Protein AF-A0A7V2PLB5-F1 (afdb_monomer)

Solvent-accessible surface area (backbone atoms only — not comparable to full-atom values): 7668 Å² total; per-residue (Å²): 112,68,69,59,52,52,50,49,47,40,40,75,71,33,60,70,22,43,40,49,51,40,53,51,50,46,51,51,49,50,56,64,56,46,41,66,34,70,74,30,44,77,70,51,45,20,64,53,50,35,64,76,72,60,50,53,81,58,78,92,48,47,65,60,37,51,52,40,52,53,50,30,49,46,37,34,50,54,37,40,52,50,42,50,48,59,69,72,51,91,64,57,70,67,56,46,51,51,31,54,50,33,24,52,53,7,22,52,38,17,30,56,24,32,47,43,18,53,35,59,70,64,44,62,68,32,44,50,43,15,54,51,10,49,50,31,35,52,50,21,50,52,52,45,54,65,64,68,56,130

Foldseek 3Di:
DVVVVVLCCQLQVALVNVLVVLVVVLVVLCVLCVCCDPVVVVVVSNVVSCVVVVWDDDVVLVVVLVVLSVVLNVLSVLLNVLSVCLVPDDFPPVLSNQLNVLSSQLSVQLNPLSNCCSTPPNPVVSVVSNVVSVVSNVVSVVSSCVRPDD

Secondary structure (DSSP, 8-state):
-HHHHHHHHHHHHSHHHHHHHHHHHHHHHHHHHHTTSHHHHHTTHHHHHHHHHT----GGGHHHHHHHHHHHHHHHHHHHHHHHHHHHS---HHHHHHHHHHHHHHHHHHHHHHHHHHHTT--HHHHHHHHHHHHHHHHHHHHHHHHH--

pLDDT: mean 95.83, std 3.09, range [76.38, 98.69]

Sequence (150 aa):
MQALKSRYQFLFRSTKGLVLVAIALIALETVFFGMLSGPMAEWGIRDVWIRITGMQLDPMEREGRIIMLYHTIAMAVVAIETYFITGQVKMKQRQQTNINAAITVGYIVAMIFGLWFAYFGHNYIFHGLFIFGQSLVFFAGVMLAAALWP

Radius of gyration: 17.57 Å; Cα contacts (8 Å, |Δi|>4): 155; chains: 1; bounding box: 50×29×56 Å

Mean predicted aligned error: 3.23 Å

Structure (mmCIF, N/CA/C/O backbone):
data_AF-A0A7V2PLB5-F1
#
_entry.id   AF-A0A7V2PLB5-F1
#
loop_
_atom_site.group_PDB
_atom_site.id
_atom_site.type_symbol
_atom_site.label_atom_id
_atom_site.label_alt_id
_atom_site.label_comp_id
_atom_site.label_asym_id
_atom_site.label_entity_id
_atom_site.label_seq_id
_atom_site.pdbx_PDB_ins_code
_atom_site.Cartn_x
_atom_site.Cartn_y
_atom_site.Cartn_z
_atom_site.occupancy
_atom_site.B_iso_or_equiv
_atom_site.auth_seq_id
_atom_site.auth_comp_id
_atom_site.auth_asym_id
_atom_site.auth_atom_id
_atom_site.pdbx_PDB_model_num
ATOM 1 N N . MET A 1 1 ? -27.670 5.667 -5.305 1.00 76.38 1 MET A N 1
ATOM 2 C CA . MET A 1 1 ? -26.749 6.170 -4.252 1.00 76.38 1 MET A CA 1
ATOM 3 C C . MET A 1 1 ? -26.588 5.221 -3.060 1.00 76.38 1 MET A C 1
ATOM 5 O O . MET A 1 1 ? -25.461 5.022 -2.623 1.00 76.38 1 MET A O 1
ATOM 9 N N . GLN A 1 2 ? -27.656 4.595 -2.547 1.00 88.94 2 GLN A N 1
ATOM 10 C CA . GLN A 1 2 ? -27.578 3.714 -1.368 1.00 88.94 2 GLN A CA 1
ATOM 11 C C . GLN A 1 2 ? -26.631 2.512 -1.549 1.00 88.94 2 GLN A C 1
ATOM 13 O O . GLN A 1 2 ? -25.799 2.263 -0.683 1.00 88.94 2 GLN A O 1
ATOM 18 N N . ALA A 1 3 ? -26.658 1.851 -2.712 1.00 92.38 3 ALA A N 1
ATOM 19 C CA . ALA A 1 3 ? -25.762 0.730 -3.015 1.00 92.38 3 ALA A CA 1
ATOM 20 C C . ALA A 1 3 ? -24.264 1.103 -2.973 1.00 92.38 3 ALA A C 1
ATOM 22 O O . ALA A 1 3 ? -23.453 0.349 -2.439 1.00 92.38 3 ALA A O 1
ATOM 23 N N . LEU A 1 4 ? -23.891 2.282 -3.489 1.00 91.50 4 LEU A N 1
ATOM 24 C CA . LEU A 1 4 ? -22.507 2.778 -3.450 1.00 91.50 4 L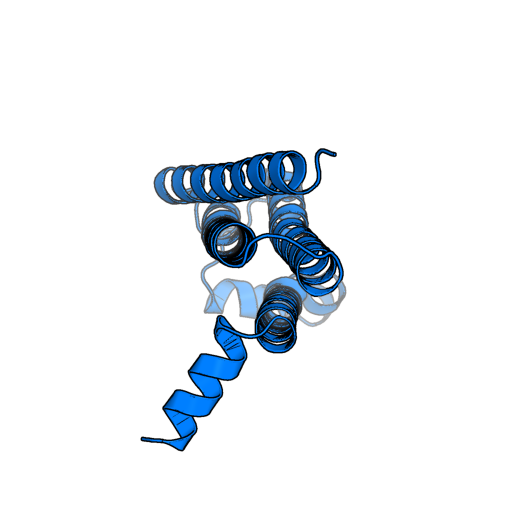EU A CA 1
ATOM 25 C C . LEU A 1 4 ? -22.052 3.047 -2.012 1.00 91.50 4 LEU A C 1
ATOM 27 O O . LEU A 1 4 ? -20.955 2.649 -1.628 1.00 91.50 4 LEU A O 1
ATOM 31 N N . LYS A 1 5 ? -22.923 3.650 -1.194 1.00 93.19 5 LYS A N 1
ATOM 32 C CA . LYS A 1 5 ? -22.655 3.890 0.230 1.00 93.19 5 LYS A CA 1
ATOM 33 C C . LYS A 1 5 ? -22.425 2.582 0.988 1.00 93.19 5 LYS A C 1
ATOM 35 O O . LYS A 1 5 ? -21.471 2.495 1.755 1.00 93.19 5 LYS A O 1
ATOM 40 N N . SER A 1 6 ? -23.251 1.562 0.752 1.00 93.62 6 SER A N 1
ATOM 41 C CA . SER A 1 6 ? -23.094 0.246 1.382 1.00 93.62 6 SER A CA 1
ATOM 42 C C . SER A 1 6 ? -21.776 -0.426 0.993 1.00 93.62 6 SER A C 1
ATOM 44 O O . SER A 1 6 ? -21.082 -0.950 1.861 1.00 93.62 6 SER A O 1
ATOM 46 N N . ARG A 1 7 ? -21.382 -0.355 -0.287 1.00 93.62 7 ARG A N 1
ATOM 47 C CA . ARG A 1 7 ? -20.088 -0.881 -0.754 1.00 93.62 7 ARG A CA 1
ATOM 48 C C . ARG A 1 7 ? -18.911 -0.147 -0.119 1.00 93.62 7 ARG A C 1
ATOM 50 O O . ARG A 1 7 ? -17.997 -0.796 0.372 1.00 93.62 7 ARG A O 1
ATOM 57 N N . TYR A 1 8 ? -18.959 1.183 -0.067 1.00 92.62 8 TYR A N 1
ATOM 58 C CA . TYR A 1 8 ? -17.927 1.987 0.588 1.00 92.62 8 TYR A CA 1
ATOM 59 C C . TYR A 1 8 ? -17.790 1.636 2.076 1.00 92.62 8 TYR A C 1
ATOM 61 O O . TYR A 1 8 ? -16.689 1.420 2.575 1.00 92.62 8 TYR A O 1
ATOM 69 N N . GLN A 1 9 ? -18.915 1.525 2.788 1.00 92.31 9 GLN A N 1
ATOM 70 C CA . GLN A 1 9 ? -18.914 1.128 4.195 1.00 92.31 9 GLN A CA 1
ATOM 71 C C . GLN A 1 9 ? -18.339 -0.273 4.393 1.00 92.31 9 GLN A C 1
ATOM 73 O O . GLN A 1 9 ? -17.553 -0.475 5.313 1.00 92.31 9 GLN A O 1
ATOM 78 N N . PHE A 1 10 ? -18.686 -1.225 3.527 1.00 94.69 10 PHE A N 1
ATOM 79 C CA . PHE A 1 10 ? -18.105 -2.558 3.582 1.00 94.69 10 PHE A CA 1
ATOM 80 C C . PHE A 1 10 ? -16.586 -2.507 3.383 1.00 94.69 10 PHE A C 1
ATOM 82 O O . PHE A 1 10 ? -15.860 -2.947 4.272 1.00 94.69 10 PHE A O 1
ATOM 89 N N . LEU A 1 11 ? -16.116 -1.924 2.275 1.00 93.56 11 LEU A N 1
ATOM 90 C CA . LEU A 1 11 ? -14.703 -1.925 1.881 1.00 93.56 11 LEU A CA 1
ATOM 91 C C . LEU A 1 11 ? -13.793 -1.212 2.889 1.00 93.56 11 LEU A C 1
ATOM 93 O O . LEU A 1 11 ? -12.706 -1.702 3.162 1.00 93.56 11 LEU A O 1
ATOM 97 N N . PHE A 1 12 ? -14.240 -0.097 3.472 1.00 92.88 12 PHE A N 1
ATOM 98 C CA . PHE A 1 12 ? -13.367 0.758 4.289 1.00 92.88 12 PHE A CA 1
ATOM 99 C C . PHE A 1 12 ? -13.712 0.796 5.780 1.00 92.88 12 PHE A C 1
ATOM 101 O O . PHE A 1 12 ? -13.009 1.446 6.549 1.00 92.88 12 PHE A O 1
ATOM 108 N N . ARG A 1 13 ? -14.797 0.145 6.221 1.00 90.69 13 ARG A N 1
ATOM 109 C CA . ARG A 1 13 ? -15.200 0.146 7.645 1.00 90.69 13 ARG A CA 1
ATOM 110 C C . ARG A 1 13 ? -15.417 -1.241 8.236 1.00 90.69 13 ARG A C 1
ATOM 112 O O . ARG A 1 13 ? -15.709 -1.334 9.423 1.00 90.69 13 ARG A O 1
ATOM 119 N N . SER A 1 14 ? -15.276 -2.305 7.448 1.00 93.75 14 SER A N 1
ATOM 120 C CA . SER A 1 14 ? -15.313 -3.680 7.952 1.00 93.75 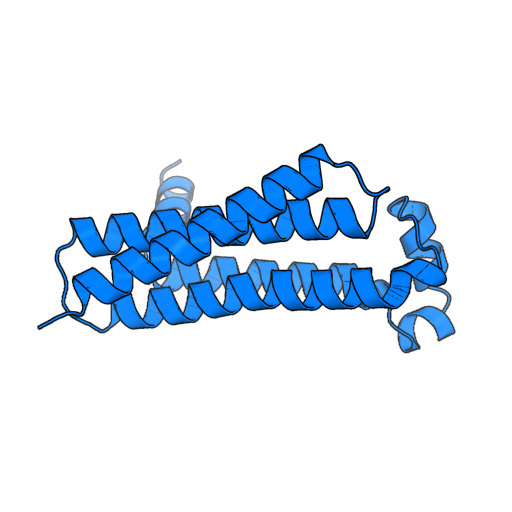14 SER A CA 1
ATOM 121 C C . SER A 1 14 ? -13.948 -4.344 7.805 1.00 93.75 14 SER A C 1
ATOM 123 O O . SER A 1 14 ? -13.265 -4.130 6.807 1.00 93.75 14 SER A O 1
ATOM 125 N N . THR A 1 15 ? -13.573 -5.203 8.756 1.00 93.62 15 THR A N 1
ATOM 126 C CA . THR A 1 15 ? -12.327 -5.985 8.690 1.00 93.62 15 THR A CA 1
ATOM 127 C C . THR A 1 15 ? -12.234 -6.787 7.392 1.00 93.62 15 THR A C 1
ATOM 129 O O . THR A 1 15 ? -11.215 -6.749 6.715 1.00 93.62 15 THR A O 1
ATOM 132 N N . LYS A 1 16 ? -13.325 -7.459 6.993 1.00 96.12 16 LYS A N 1
ATOM 133 C CA . LYS A 1 16 ? -13.376 -8.236 5.742 1.00 96.12 16 LYS A CA 1
ATOM 134 C C . LYS A 1 16 ? -13.145 -7.361 4.510 1.00 96.12 16 LYS A C 1
ATOM 136 O O . LYS A 1 16 ? -12.455 -7.782 3.591 1.00 96.12 16 LYS A O 1
ATOM 141 N N . GLY A 1 17 ? -13.711 -6.156 4.497 1.00 97.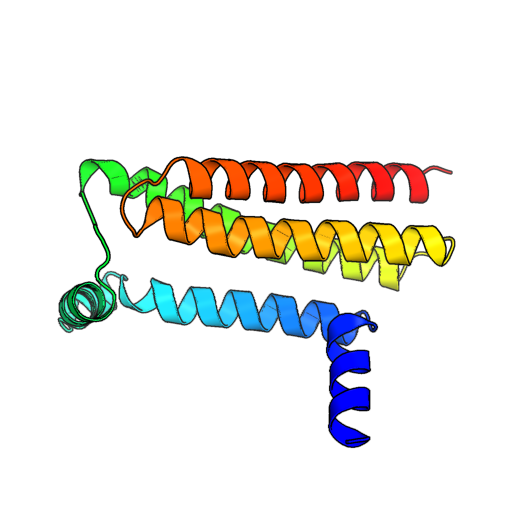25 17 GLY A N 1
ATOM 142 C CA . GLY A 1 17 ? -13.510 -5.202 3.412 1.00 97.25 17 GLY A CA 1
ATOM 143 C C . GLY A 1 17 ? -12.081 -4.678 3.342 1.00 97.25 17 GLY A C 1
ATOM 144 O O . GLY A 1 17 ? -11.506 -4.684 2.261 1.00 97.25 17 GLY A O 1
ATOM 145 N N . LEU A 1 18 ? -11.485 -4.311 4.481 1.00 97.69 18 LEU A N 1
ATOM 146 C CA . LEU A 1 18 ? -10.096 -3.840 4.536 1.00 97.69 18 LEU A CA 1
ATOM 147 C C . LEU A 1 18 ? -9.119 -4.911 4.033 1.00 97.69 18 LEU A C 1
ATOM 149 O O . LEU A 1 18 ? -8.233 -4.618 3.232 1.00 97.69 18 LEU A O 1
ATOM 153 N N . VAL A 1 19 ? -9.337 -6.165 4.440 1.00 98.31 19 VAL A N 1
ATOM 154 C CA . VAL A 1 19 ? -8.572 -7.323 3.957 1.00 98.31 19 VAL A CA 1
ATOM 155 C C . VAL A 1 19 ? -8.769 -7.523 2.453 1.00 98.31 19 VAL A C 1
ATOM 157 O O . VAL A 1 19 ? -7.792 -7.699 1.731 1.00 98.31 19 VAL A O 1
ATOM 160 N N . LEU A 1 20 ? -10.010 -7.443 1.957 1.00 98.25 20 LEU A N 1
ATOM 161 C CA . LEU A 1 20 ? -10.298 -7.564 0.525 1.00 98.25 20 LEU A CA 1
ATOM 162 C C . LEU A 1 20 ? -9.586 -6.481 -0.296 1.00 98.25 20 LEU A C 1
ATOM 164 O O . LEU A 1 20 ? -9.032 -6.791 -1.346 1.00 98.25 20 LEU A O 1
ATOM 168 N N . VAL A 1 21 ? -9.585 -5.229 0.173 1.00 98.00 21 VAL A N 1
ATOM 169 C CA . VAL A 1 21 ? -8.885 -4.123 -0.497 1.00 98.00 21 VAL A CA 1
ATOM 170 C C . VAL A 1 21 ? -7.383 -4.391 -0.549 1.00 98.00 21 VAL A C 1
ATOM 172 O O . VAL A 1 21 ? -6.795 -4.279 -1.620 1.00 98.00 21 VAL A O 1
ATOM 175 N N . ALA A 1 22 ? -6.770 -4.797 0.566 1.00 98.19 22 ALA A N 1
ATOM 176 C CA . ALA A 1 22 ? -5.339 -5.090 0.607 1.00 98.19 22 ALA A CA 1
ATOM 177 C C . ALA A 1 22 ? -4.957 -6.240 -0.343 1.00 98.19 22 ALA A C 1
ATOM 179 O O . ALA A 1 22 ? -4.023 -6.100 -1.127 1.00 98.19 22 ALA A O 1
ATOM 180 N N . ILE A 1 23 ? -5.723 -7.339 -0.353 1.00 98.31 23 ILE A N 1
ATOM 181 C CA . ILE A 1 23 ? -5.506 -8.461 -1.284 1.00 98.31 23 ILE A CA 1
ATOM 182 C C . ILE A 1 23 ? -5.680 -8.012 -2.739 1.00 98.31 23 ILE A C 1
ATOM 184 O O . ILE A 1 23 ? -4.884 -8.389 -3.596 1.00 98.31 23 ILE A O 1
ATOM 188 N N . ALA A 1 24 ? -6.698 -7.197 -3.029 1.00 98.25 24 ALA A N 1
ATOM 189 C CA . ALA A 1 24 ? -6.920 -6.680 -4.375 1.00 98.25 24 ALA A CA 1
ATOM 190 C C . ALA A 1 24 ? -5.746 -5.811 -4.851 1.00 98.25 24 ALA A C 1
ATOM 192 O O . ALA A 1 24 ? -5.329 -5.938 -5.999 1.00 98.25 24 ALA A O 1
ATOM 193 N N . LEU A 1 25 ? -5.179 -4.975 -3.976 1.00 98.19 25 LEU A N 1
ATOM 194 C CA . LEU A 1 25 ? -3.998 -4.171 -4.296 1.00 98.19 25 LEU A CA 1
ATOM 195 C C . LEU A 1 25 ? -2.756 -5.040 -4.536 1.00 98.19 25 LEU A C 1
ATOM 197 O O . LEU A 1 25 ? -2.087 -4.841 -5.545 1.00 98.19 25 LEU A O 1
ATOM 201 N N . ILE A 1 26 ? -2.509 -6.056 -3.700 1.00 98.31 26 ILE A N 1
ATOM 202 C CA . ILE A 1 26 ? -1.418 -7.026 -3.917 1.00 98.31 26 ILE A CA 1
ATOM 203 C C . ILE A 1 26 ? -1.586 -7.740 -5.265 1.00 98.31 26 ILE A C 1
ATOM 205 O O . ILE A 1 26 ? -0.618 -7.909 -6.007 1.00 98.31 26 ILE A O 1
ATOM 209 N N . ALA A 1 27 ? -2.808 -8.151 -5.613 1.00 98.19 27 ALA A N 1
ATOM 210 C CA . ALA A 1 27 ? -3.085 -8.807 -6.887 1.00 98.19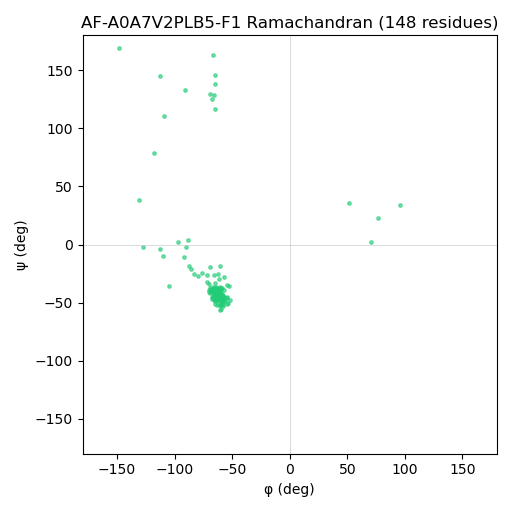 27 ALA A CA 1
ATOM 211 C C . ALA A 1 27 ? -2.827 -7.870 -8.079 1.00 98.19 27 ALA A C 1
ATOM 213 O O . ALA A 1 27 ? -2.221 -8.287 -9.064 1.00 98.19 27 ALA A O 1
ATOM 214 N N . LEU A 1 28 ? -3.240 -6.601 -7.980 1.00 97.69 28 LEU A N 1
ATOM 215 C CA . LEU A 1 28 ? -2.972 -5.590 -9.005 1.00 97.69 28 LEU A CA 1
ATOM 216 C C . LEU A 1 28 ? -1.473 -5.338 -9.17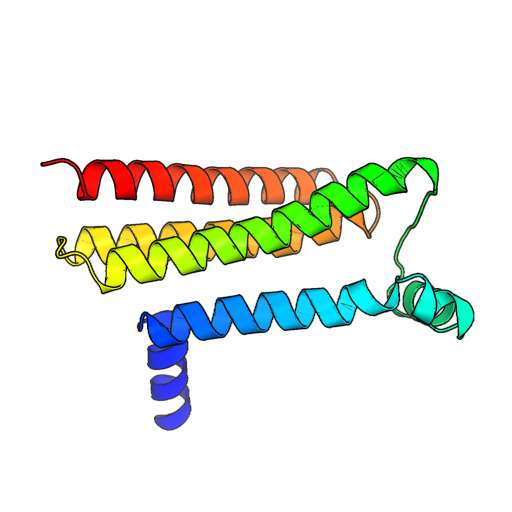2 1.00 97.69 28 LEU A C 1
ATOM 218 O O . LEU A 1 28 ? -0.990 -5.322 -10.300 1.00 97.69 28 LEU A O 1
ATOM 222 N N . GLU A 1 29 ? -0.737 -5.198 -8.073 1.00 96.50 29 GLU A N 1
ATOM 223 C CA . GLU A 1 29 ? 0.719 -5.047 -8.078 1.00 96.50 29 GLU A CA 1
ATOM 224 C C . GLU A 1 29 ? 1.395 -6.269 -8.717 1.00 96.50 29 GLU A C 1
ATOM 226 O O . GLU A 1 29 ? 2.212 -6.133 -9.627 1.00 96.50 29 GLU A O 1
ATOM 231 N N . THR A 1 30 ? 0.970 -7.475 -8.338 1.00 95.88 30 THR A N 1
ATOM 232 C CA . THR A 1 30 ? 1.492 -8.729 -8.899 1.00 95.88 30 THR A CA 1
ATOM 233 C C . THR A 1 30 ? 1.260 -8.815 -10.405 1.00 95.88 30 THR A C 1
ATOM 235 O O . THR A 1 30 ? 2.172 -9.175 -11.144 1.00 95.88 30 THR A O 1
ATOM 238 N N . VAL A 1 31 ? 0.065 -8.464 -10.890 1.00 95.75 31 VAL A N 1
ATOM 239 C CA . VAL A 1 31 ? -0.232 -8.468 -12.331 1.00 95.75 31 VAL A CA 1
ATOM 240 C C . VAL A 1 31 ? 0.574 -7.390 -13.051 1.00 95.75 31 VAL A C 1
ATOM 242 O O . VAL A 1 31 ? 1.189 -7.673 -14.075 1.00 95.75 31 VAL A O 1
ATOM 245 N N . PHE A 1 32 ? 0.604 -6.170 -12.517 1.00 96.31 32 PHE A N 1
ATOM 246 C CA . PHE A 1 32 ? 1.240 -5.021 -13.158 1.00 96.31 32 PHE A CA 1
ATOM 247 C C . PHE A 1 32 ? 2.761 -5.188 -13.274 1.00 96.31 32 PHE A C 1
ATOM 249 O O . PHE A 1 32 ? 3.328 -4.966 -14.344 1.00 96.31 32 PHE A O 1
ATOM 256 N N . PHE A 1 33 ? 3.425 -5.618 -12.200 1.00 95.62 33 PHE A N 1
ATOM 257 C CA . PHE A 1 33 ? 4.876 -5.828 -12.187 1.00 95.62 33 PHE A CA 1
ATOM 258 C C . PHE A 1 33 ? 5.276 -7.233 -12.653 1.00 95.62 33 PHE A C 1
ATOM 260 O O . PHE A 1 33 ? 6.399 -7.425 -13.117 1.00 95.62 33 PHE A O 1
ATOM 267 N N . GLY A 1 34 ? 4.356 -8.202 -12.645 1.00 94.88 34 GLY A N 1
ATOM 268 C CA . GLY A 1 34 ? 4.553 -9.532 -13.231 1.00 94.88 34 GLY A CA 1
ATOM 269 C C . GLY A 1 34 ? 4.801 -9.500 -14.741 1.00 94.88 34 GLY A C 1
ATOM 270 O O . GLY A 1 34 ? 5.524 -10.354 -15.262 1.00 94.88 34 GLY A O 1
ATOM 271 N N . MET A 1 35 ? 4.316 -8.463 -15.434 1.00 96.62 35 MET A N 1
ATOM 272 C CA . MET A 1 35 ? 4.645 -8.189 -16.841 1.00 96.62 35 MET A CA 1
ATOM 273 C C . MET A 1 35 ? 6.150 -7.959 -17.078 1.00 96.62 35 MET A C 1
ATOM 275 O O . MET A 1 35 ? 6.614 -8.073 -18.211 1.00 96.62 35 MET A O 1
ATOM 279 N N . LEU A 1 36 ? 6.929 -7.661 -16.028 1.00 95.00 36 LEU A N 1
ATOM 280 C CA . LEU A 1 36 ? 8.385 -7.476 -16.094 1.00 95.00 36 LEU A CA 1
ATOM 281 C C . LEU A 1 36 ? 9.187 -8.769 -15.868 1.00 95.00 36 LEU A C 1
ATOM 283 O O . LEU A 1 36 ? 10.420 -8.740 -15.896 1.00 95.00 36 LEU A O 1
ATOM 287 N N . SER A 1 37 ? 8.511 -9.889 -15.603 1.00 93.12 37 SER A N 1
ATOM 288 C CA . SER A 1 37 ? 9.150 -11.166 -15.281 1.00 93.12 37 SER A CA 1
ATOM 289 C C . SER A 1 37 ? 9.927 -11.769 -16.461 1.00 93.12 37 SER A C 1
ATOM 291 O O . SER A 1 37 ? 9.733 -11.402 -17.619 1.00 93.12 37 SER A O 1
ATOM 293 N N . GLY A 1 38 ? 10.814 -12.725 -16.158 1.00 92.25 38 GLY A N 1
ATOM 294 C CA . GLY A 1 38 ? 11.593 -13.465 -17.160 1.00 92.25 38 GLY A CA 1
ATOM 295 C C . GLY A 1 38 ? 10.731 -14.135 -18.240 1.00 92.25 38 GLY A C 1
ATOM 296 O O . GLY A 1 38 ? 10.955 -13.848 -19.413 1.00 92.25 38 GLY A O 1
ATOM 297 N N . PRO A 1 39 ? 9.694 -14.920 -17.879 1.00 95.44 39 PRO A N 1
ATOM 298 C CA . PRO A 1 39 ? 8.802 -15.537 -18.865 1.00 95.44 39 PRO A CA 1
ATOM 299 C C . PRO A 1 39 ? 8.128 -14.517 -19.793 1.00 95.44 39 PRO A C 1
ATOM 301 O O . PRO A 1 39 ? 8.032 -14.718 -20.998 1.00 95.44 39 PRO A O 1
ATOM 304 N N . MET A 1 40 ? 7.721 -13.365 -19.252 1.00 96.94 40 MET A N 1
ATOM 305 C CA . MET A 1 40 ? 7.107 -12.296 -20.048 1.00 96.94 40 MET A CA 1
ATOM 306 C C . MET A 1 40 ? 8.122 -11.581 -20.948 1.00 96.94 40 MET A C 1
ATOM 308 O O . MET A 1 40 ? 7.752 -11.042 -21.992 1.00 96.94 40 MET A O 1
ATOM 312 N N . ALA A 1 41 ? 9.405 -11.581 -20.576 1.00 94.25 41 ALA A N 1
ATOM 313 C CA . ALA A 1 41 ? 10.481 -11.092 -21.428 1.00 94.25 41 ALA A CA 1
ATOM 314 C C . ALA A 1 41 ? 10.740 -12.026 -22.621 1.00 94.25 41 ALA A C 1
ATOM 316 O O . ALA A 1 41 ? 10.931 -11.531 -23.727 1.00 94.25 41 ALA A O 1
ATOM 317 N N . GLU A 1 42 ? 10.675 -13.348 -22.431 1.00 95.44 42 GLU A N 1
ATOM 318 C CA . GLU A 1 42 ? 10.805 -14.334 -23.520 1.00 95.44 42 GLU A CA 1
ATOM 319 C C . GLU A 1 42 ? 9.704 -14.181 -24.578 1.00 95.44 42 GLU A C 1
ATOM 321 O O . GLU A 1 42 ? 9.930 -14.426 -25.760 1.00 95.44 42 GLU A O 1
ATOM 326 N N . TRP A 1 43 ? 8.521 -13.716 -24.171 1.00 96.06 43 TRP A N 1
ATOM 327 C CA . TRP A 1 43 ? 7.401 -13.427 -25.074 1.00 96.06 43 TRP A CA 1
ATOM 328 C C . TRP A 1 43 ? 7.422 -12.000 -25.648 1.00 96.06 43 TRP A C 1
ATOM 330 O O . TRP A 1 43 ? 6.481 -11.597 -26.330 1.00 96.06 43 TRP A O 1
ATOM 340 N N . GLY A 1 44 ? 8.452 -11.198 -25.351 1.00 95.00 44 GLY A N 1
ATOM 341 C CA . GLY A 1 44 ? 8.561 -9.795 -25.778 1.00 95.00 44 GLY A CA 1
ATOM 342 C C . GLY A 1 44 ? 7.579 -8.833 -25.089 1.00 95.00 44 GLY A C 1
ATOM 343 O O . GLY A 1 44 ? 7.575 -7.635 -25.385 1.00 95.00 44 GLY A O 1
ATOM 344 N N . ILE A 1 45 ? 6.764 -9.320 -24.145 1.00 97.06 45 ILE A N 1
ATOM 345 C CA . ILE A 1 45 ? 5.741 -8.525 -23.450 1.00 97.06 45 ILE A CA 1
ATOM 346 C C . ILE A 1 45 ? 6.392 -7.476 -22.561 1.00 97.06 45 ILE A C 1
ATOM 348 O O . ILE A 1 45 ? 5.929 -6.337 -22.538 1.00 97.06 45 ILE A O 1
ATOM 352 N N . ARG A 1 46 ? 7.493 -7.821 -21.884 1.00 96.00 46 ARG A N 1
ATOM 353 C CA . ARG A 1 46 ? 8.222 -6.881 -21.023 1.00 96.00 46 ARG A CA 1
ATOM 354 C C . ARG A 1 46 ? 8.556 -5.581 -21.758 1.00 96.00 46 ARG A C 1
ATOM 356 O O . ARG A 1 46 ? 8.293 -4.501 -21.239 1.00 96.00 46 ARG A O 1
ATOM 363 N N . ASP A 1 47 ? 9.091 -5.671 -22.971 1.00 95.62 47 ASP A N 1
ATOM 364 C CA . ASP A 1 47 ? 9.555 -4.495 -23.714 1.00 95.62 47 ASP A CA 1
ATOM 365 C C . ASP A 1 47 ? 8.385 -3.642 -24.227 1.00 95.62 47 ASP A C 1
ATOM 367 O O . ASP A 1 47 ? 8.479 -2.418 -24.324 1.00 95.62 47 ASP A O 1
ATOM 371 N N . VAL A 1 48 ? 7.251 -4.269 -24.556 1.00 97.06 48 VAL A N 1
ATOM 372 C CA . VAL A 1 48 ? 5.999 -3.554 -24.851 1.00 97.06 48 VAL A CA 1
ATOM 373 C C . VAL A 1 48 ? 5.478 -2.857 -23.594 1.00 97.06 48 VAL A C 1
ATOM 375 O O . VAL A 1 48 ? 5.134 -1.678 -23.642 1.00 97.06 48 VAL A O 1
ATOM 378 N N . TRP A 1 49 ? 5.481 -3.555 -22.460 1.00 97.25 49 TRP A N 1
ATOM 379 C CA . TRP A 1 49 ? 4.988 -3.039 -21.189 1.00 97.25 49 TRP A CA 1
ATOM 380 C C . TRP A 1 49 ? 5.788 -1.833 -20.703 1.00 97.25 49 TRP A C 1
ATOM 382 O O . TRP A 1 49 ? 5.200 -0.815 -20.342 1.00 97.25 49 TRP A O 1
ATOM 392 N N . ILE A 1 50 ? 7.121 -1.901 -20.778 1.00 96.25 50 ILE A N 1
ATOM 393 C CA . ILE A 1 50 ? 8.017 -0.784 -20.449 1.00 96.25 50 ILE A CA 1
ATOM 394 C C . ILE A 1 50 ? 7.697 0.437 -21.316 1.00 96.25 50 ILE A C 1
ATOM 396 O O . ILE A 1 50 ? 7.589 1.542 -20.794 1.00 96.25 50 ILE A O 1
ATOM 400 N N . ARG A 1 51 ? 7.490 0.249 -22.627 1.00 96.12 51 ARG A N 1
ATOM 401 C CA . ARG A 1 51 ? 7.179 1.351 -23.553 1.00 96.12 51 ARG A CA 1
ATOM 402 C C . ARG A 1 51 ? 5.824 1.999 -23.282 1.00 96.12 51 ARG A C 1
ATOM 404 O O . ARG A 1 51 ? 5.728 3.218 -23.346 1.00 96.12 51 ARG A O 1
ATOM 411 N N . ILE A 1 52 ? 4.797 1.205 -22.979 1.00 97.06 52 ILE A N 1
ATOM 412 C CA . ILE A 1 52 ? 3.448 1.721 -22.690 1.00 97.06 52 ILE A CA 1
ATOM 413 C C . ILE A 1 52 ? 3.418 2.459 -21.350 1.00 97.06 52 ILE A C 1
ATOM 415 O O . ILE A 1 52 ? 2.769 3.494 -21.228 1.00 97.06 52 ILE A O 1
ATOM 419 N N . THR A 1 53 ? 4.104 1.924 -20.342 1.00 95.81 53 THR A N 1
ATOM 420 C CA . THR A 1 53 ? 4.102 2.498 -18.991 1.00 95.81 53 THR A CA 1
ATOM 421 C C . THR A 1 53 ? 5.100 3.644 -18.832 1.00 95.81 53 THR A C 1
ATOM 423 O O . THR A 1 53 ? 4.888 4.507 -17.989 1.00 95.81 53 THR A O 1
ATOM 426 N N . GLY A 1 54 ? 6.164 3.691 -19.638 1.00 95.25 54 GLY A N 1
ATOM 427 C CA . GLY A 1 54 ? 7.234 4.683 -19.513 1.00 95.25 54 GLY A CA 1
ATOM 428 C C . GLY A 1 54 ? 8.202 4.402 -18.359 1.00 95.25 54 GLY A C 1
ATOM 429 O O . GLY A 1 54 ? 8.836 5.329 -17.856 1.00 95.25 54 GLY A O 1
ATOM 430 N N . MET A 1 55 ? 8.303 3.144 -17.911 1.00 95.38 55 MET A N 1
ATOM 431 C CA . MET A 1 55 ? 9.222 2.756 -16.837 1.00 95.38 55 MET A CA 1
ATOM 432 C C . MET A 1 55 ? 10.688 2.943 -17.230 1.00 95.38 55 MET A C 1
ATOM 434 O O . MET A 1 55 ? 11.085 2.694 -18.369 1.00 95.38 55 MET A O 1
ATOM 438 N N . GLN A 1 56 ? 11.509 3.300 -16.246 1.00 92.81 56 GLN A N 1
ATOM 439 C CA . GLN A 1 56 ? 12.953 3.460 -16.401 1.00 92.81 56 GLN A CA 1
ATOM 440 C C . GLN A 1 56 ? 13.656 2.318 -15.672 1.00 92.81 56 GLN A C 1
ATOM 442 O O . GLN A 1 56 ? 13.602 2.225 -14.447 1.00 92.81 56 GLN A O 1
ATOM 447 N N . LEU A 1 57 ? 14.267 1.407 -16.434 1.00 92.19 57 LEU A N 1
ATOM 448 C CA . LEU A 1 57 ? 14.869 0.190 -15.894 1.00 92.19 57 LEU A CA 1
ATOM 449 C C . LEU A 1 57 ? 16.378 0.154 -16.154 1.00 92.19 57 LEU A C 1
ATOM 451 O O . LEU A 1 57 ? 16.836 -0.560 -17.045 1.00 92.19 57 LEU A O 1
ATOM 455 N N . ASP A 1 58 ? 17.157 0.880 -15.349 1.00 91.12 58 ASP A N 1
ATOM 456 C CA . ASP A 1 58 ? 18.614 0.726 -15.344 1.00 91.12 58 ASP A CA 1
ATOM 457 C C . ASP A 1 58 ? 18.988 -0.650 -14.746 1.00 91.12 58 ASP A C 1
ATOM 459 O O . ASP A 1 58 ? 18.468 -1.015 -13.677 1.00 91.12 58 ASP A O 1
ATOM 463 N N . PRO A 1 59 ? 19.838 -1.459 -15.405 1.00 91.12 59 PRO A N 1
ATOM 464 C CA . PRO A 1 59 ? 20.354 -2.703 -14.840 1.00 91.12 59 PRO A CA 1
ATOM 465 C C . PRO A 1 59 ? 21.030 -2.549 -13.469 1.00 91.12 59 PRO A C 1
ATOM 467 O O . PRO A 1 59 ? 20.872 -3.441 -12.635 1.00 91.12 59 PRO A O 1
ATOM 470 N N . MET A 1 60 ? 21.728 -1.436 -13.213 1.00 92.62 60 MET A N 1
ATOM 471 C CA . MET A 1 60 ? 22.442 -1.175 -11.952 1.00 92.62 60 MET A CA 1
ATOM 472 C C . MET A 1 60 ? 21.495 -1.024 -10.756 1.00 92.62 60 MET A C 1
ATOM 474 O O . MET A 1 60 ? 21.860 -1.318 -9.623 1.00 92.62 60 MET A O 1
ATOM 478 N N . GLU A 1 61 ? 20.253 -0.619 -11.003 1.00 92.31 61 GLU A N 1
ATOM 479 C CA . GLU A 1 61 ? 19.239 -0.364 -9.973 1.00 92.31 61 GLU A CA 1
ATOM 480 C C . GLU A 1 61 ? 18.293 -1.561 -9.764 1.00 92.31 61 GLU A C 1
ATOM 482 O O . GLU A 1 61 ? 17.336 -1.492 -8.986 1.00 92.31 61 GLU A O 1
ATOM 487 N N . ARG A 1 62 ? 18.518 -2.675 -10.476 1.00 91.94 62 ARG A N 1
ATOM 488 C CA . ARG A 1 62 ? 17.612 -3.833 -10.488 1.00 91.94 62 ARG A CA 1
ATOM 489 C C . ARG 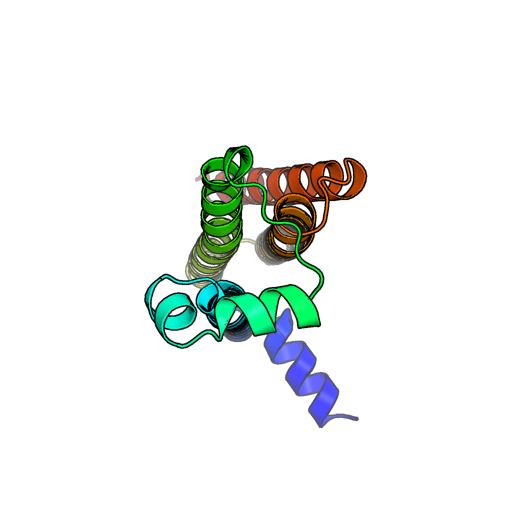A 1 62 ? 17.324 -4.368 -9.089 1.00 91.94 62 ARG A C 1
ATOM 491 O O . ARG A 1 62 ? 16.170 -4.659 -8.780 1.00 91.94 62 ARG A O 1
ATOM 498 N N . GLU A 1 63 ? 18.360 -4.520 -8.274 1.00 94.12 63 GLU A N 1
ATOM 499 C CA . GLU A 1 63 ? 18.237 -5.062 -6.920 1.00 94.12 63 GLU A CA 1
ATOM 500 C C . GLU A 1 63 ? 17.375 -4.153 -6.043 1.00 94.12 63 GLU A C 1
ATOM 502 O O . GLU A 1 63 ? 16.431 -4.624 -5.410 1.00 94.12 63 GLU A O 1
ATOM 507 N N . GLY A 1 64 ? 17.621 -2.840 -6.099 1.00 92.81 64 GLY A N 1
ATOM 508 C CA . GLY A 1 64 ? 16.831 -1.840 -5.385 1.00 92.81 64 GLY A CA 1
ATOM 509 C C . GLY A 1 64 ? 15.351 -1.891 -5.762 1.00 92.81 64 GLY A C 1
ATOM 510 O O . GLY A 1 64 ? 14.496 -1.932 -4.880 1.00 92.81 64 GLY A O 1
ATOM 511 N N . ARG A 1 65 ? 15.024 -1.985 -7.057 1.00 94.31 65 ARG A N 1
ATOM 512 C CA . ARG A 1 65 ? 13.625 -2.096 -7.509 1.00 94.31 65 ARG A CA 1
ATOM 513 C C . ARG A 1 65 ? 12.930 -3.350 -6.993 1.00 94.31 65 ARG A C 1
ATOM 515 O O . ARG A 1 65 ? 11.784 -3.279 -6.560 1.00 94.31 65 ARG A O 1
ATOM 522 N N . ILE A 1 66 ? 13.627 -4.484 -7.016 1.00 93.38 66 ILE A N 1
ATOM 523 C CA . ILE A 1 66 ? 13.091 -5.748 -6.504 1.00 93.38 66 ILE A CA 1
ATOM 524 C C . ILE A 1 66 ? 12.835 -5.638 -4.998 1.00 93.38 66 ILE A C 1
ATOM 526 O O . ILE A 1 66 ? 11.753 -5.997 -4.542 1.00 93.38 66 ILE A O 1
ATOM 530 N N . ILE A 1 67 ? 13.786 -5.091 -4.235 1.00 94.44 67 ILE A N 1
ATOM 531 C CA . ILE A 1 67 ? 13.618 -4.842 -2.798 1.00 94.44 67 ILE A CA 1
ATOM 532 C C . ILE A 1 67 ? 12.387 -3.968 -2.555 1.00 94.44 67 ILE A C 1
ATOM 534 O O . ILE A 1 67 ? 11.557 -4.325 -1.721 1.00 94.44 67 ILE A O 1
ATOM 538 N N . MET A 1 68 ? 12.234 -2.872 -3.300 1.00 95.31 68 MET A N 1
ATOM 539 C CA . MET A 1 68 ? 11.086 -1.974 -3.171 1.00 95.31 68 MET A CA 1
ATOM 540 C C . MET A 1 68 ? 9.765 -2.701 -3.432 1.00 95.31 68 MET A C 1
ATOM 542 O O . MET A 1 68 ? 8.884 -2.625 -2.583 1.00 95.31 68 MET A O 1
ATOM 546 N N . LEU A 1 69 ? 9.663 -3.471 -4.522 1.00 96.00 69 LEU A N 1
ATOM 547 C CA . LEU A 1 69 ? 8.479 -4.273 -4.857 1.00 96.00 69 LEU A CA 1
ATOM 548 C C . LEU A 1 69 ? 8.116 -5.278 -3.749 1.00 96.00 69 LEU A C 1
ATOM 550 O O . LEU A 1 69 ? 6.957 -5.408 -3.364 1.00 96.00 69 LEU A O 1
ATOM 554 N N . TYR A 1 70 ? 9.104 -5.985 -3.194 1.00 94.88 70 TYR A N 1
ATOM 555 C CA . TYR A 1 70 ? 8.845 -6.902 -2.081 1.00 94.88 70 TYR A CA 1
ATOM 556 C C . TYR A 1 70 ? 8.369 -6.163 -0.827 1.00 94.88 70 TYR A C 1
ATOM 558 O O . TYR A 1 70 ? 7.453 -6.631 -0.152 1.00 94.88 70 TYR A O 1
ATOM 566 N N . HIS A 1 71 ? 8.963 -5.010 -0.512 1.00 94.75 71 HIS A N 1
ATOM 567 C CA . HIS A 1 71 ? 8.591 -4.241 0.671 1.00 94.75 71 HIS A CA 1
ATOM 568 C C . HIS A 1 71 ? 7.187 -3.654 0.550 1.00 94.75 71 HIS A C 1
ATOM 570 O O . HIS A 1 71 ? 6.449 -3.673 1.531 1.00 94.75 71 HIS A O 1
ATOM 576 N N . THR A 1 72 ? 6.784 -3.171 -0.623 1.00 95.31 72 THR A N 1
ATOM 577 C CA . THR A 1 72 ? 5.445 -2.611 -0.836 1.00 95.31 72 THR A CA 1
ATOM 578 C C . THR A 1 72 ? 4.349 -3.664 -0.692 1.00 95.31 72 THR A C 1
ATOM 580 O O . THR A 1 72 ? 3.372 -3.417 0.021 1.00 95.31 72 THR A O 1
ATOM 583 N N . ILE A 1 73 ? 4.567 -4.874 -1.220 1.00 97.25 73 ILE A N 1
ATOM 584 C CA . ILE A 1 73 ? 3.689 -6.030 -0.973 1.00 97.25 73 ILE A CA 1
ATOM 585 C C . ILE A 1 73 ? 3.677 -6.392 0.519 1.00 97.25 73 ILE A C 1
ATOM 587 O O . ILE A 1 73 ? 2.608 -6.583 1.106 1.00 97.25 73 ILE A O 1
ATOM 591 N N . ALA A 1 74 ? 4.850 -6.454 1.159 1.00 97.56 74 ALA A N 1
ATOM 592 C CA . ALA A 1 74 ? 4.966 -6.809 2.571 1.00 97.56 74 ALA A CA 1
ATOM 593 C C . ALA A 1 74 ? 4.193 -5.843 3.483 1.00 97.56 74 ALA A C 1
ATOM 595 O O . ALA A 1 74 ? 3.531 -6.295 4.414 1.00 97.56 74 ALA A O 1
ATOM 596 N N . MET A 1 75 ? 4.189 -4.534 3.199 1.00 97.94 75 MET A N 1
ATOM 597 C CA . MET A 1 75 ? 3.400 -3.569 3.980 1.00 97.94 75 MET A CA 1
ATOM 598 C C . MET A 1 75 ? 1.896 -3.885 3.941 1.00 97.94 75 MET A C 1
ATOM 600 O O . MET A 1 75 ? 1.216 -3.760 4.961 1.00 97.94 75 MET A O 1
ATOM 604 N N . ALA A 1 76 ? 1.364 -4.321 2.795 1.00 98.06 76 ALA A N 1
ATOM 605 C CA . ALA A 1 76 ? -0.037 -4.728 2.692 1.00 98.06 76 ALA A CA 1
ATOM 606 C C . ALA A 1 76 ? -0.323 -6.028 3.456 1.00 98.06 76 ALA A C 1
ATOM 608 O O . ALA A 1 76 ? -1.369 -6.138 4.097 1.00 98.06 76 ALA A O 1
ATOM 609 N N . VAL A 1 77 ? 0.608 -6.987 3.446 1.00 98.44 77 VAL A N 1
ATOM 610 C CA . VAL A 1 77 ? 0.497 -8.219 4.246 1.00 98.44 77 VAL A CA 1
ATOM 611 C C . VAL A 1 77 ? 0.482 -7.900 5.744 1.00 98.44 77 VAL A C 1
ATOM 613 O O . VAL A 1 77 ? -0.425 -8.341 6.446 1.00 98.44 77 VAL A O 1
ATOM 616 N N . VAL A 1 78 ? 1.391 -7.045 6.221 1.00 98.44 78 VAL A N 1
ATOM 617 C CA . VAL A 1 78 ? 1.413 -6.575 7.620 1.00 98.44 78 VAL A CA 1
ATOM 618 C C . VAL A 1 78 ? 0.102 -5.872 7.994 1.00 98.44 78 VAL A C 1
ATOM 620 O O . VAL A 1 78 ? -0.418 -6.038 9.102 1.00 98.44 78 VAL A O 1
ATOM 623 N N . ALA A 1 79 ? -0.486 -5.112 7.065 1.00 98.62 79 ALA A N 1
ATOM 624 C CA . ALA A 1 79 ? -1.793 -4.502 7.277 1.00 98.62 79 ALA A CA 1
ATOM 625 C C . ALA A 1 79 ? -2.908 -5.550 7.429 1.00 98.62 79 ALA A C 1
ATOM 627 O O . ALA A 1 79 ? -3.735 -5.426 8.332 1.00 98.62 79 ALA A O 1
ATOM 628 N N . ILE A 1 80 ? -2.908 -6.604 6.605 1.00 98.62 80 ILE A N 1
ATOM 629 C CA . ILE A 1 80 ? -3.856 -7.726 6.708 1.00 98.62 80 ILE A CA 1
ATOM 630 C C . ILE A 1 80 ? -3.745 -8.414 8.071 1.00 98.62 80 ILE A C 1
ATOM 632 O O . ILE A 1 80 ? -4.764 -8.606 8.738 1.00 98.62 80 ILE A O 1
ATOM 636 N N . GLU A 1 81 ? -2.528 -8.734 8.513 1.00 98.44 81 GLU A N 1
ATOM 637 C CA . GLU A 1 81 ? -2.288 -9.332 9.832 1.00 98.44 81 GLU A CA 1
ATOM 638 C C . GLU A 1 81 ? -2.798 -8.422 10.954 1.00 98.44 81 GLU A C 1
ATOM 640 O O . GLU A 1 81 ? -3.510 -8.872 11.855 1.00 98.44 81 GLU A O 1
ATOM 645 N N . THR A 1 82 ? -2.537 -7.117 10.849 1.00 98.50 82 THR A N 1
ATOM 646 C CA . THR A 1 82 ? -3.055 -6.118 11.789 1.00 98.50 82 THR A CA 1
ATOM 647 C C . THR A 1 82 ? -4.586 -6.128 11.830 1.00 98.50 82 THR A C 1
ATOM 649 O O . THR A 1 82 ? -5.166 -6.143 12.915 1.00 98.50 82 THR A O 1
ATOM 652 N N . TYR A 1 83 ? -5.270 -6.180 10.681 1.00 98.44 83 TYR A N 1
ATOM 653 C CA . TYR A 1 83 ? -6.736 -6.261 10.634 1.00 98.44 83 TYR A CA 1
ATOM 654 C C . TYR A 1 83 ? -7.276 -7.550 11.253 1.00 98.44 83 TYR A C 1
ATOM 656 O O . TYR A 1 83 ? -8.333 -7.528 11.888 1.00 98.44 83 TYR A O 1
ATOM 664 N N . PHE A 1 84 ? -6.579 -8.674 11.080 1.00 98.31 84 PHE A N 1
ATOM 665 C CA . PHE A 1 84 ? -6.962 -9.926 11.723 1.00 98.31 84 PHE A CA 1
ATOM 666 C C . PHE A 1 84 ? -6.837 -9.829 13.239 1.00 98.31 84 PHE A C 1
ATOM 668 O O . PHE A 1 84 ? -7.800 -10.143 13.936 1.00 98.31 84 PHE A O 1
ATOM 675 N N . ILE A 1 85 ? -5.724 -9.306 13.754 1.00 98.19 85 ILE A N 1
ATOM 676 C CA . ILE A 1 85 ? -5.540 -9.113 15.196 1.00 98.19 85 ILE A CA 1
ATOM 677 C C . ILE A 1 85 ? -6.628 -8.188 15.747 1.00 98.19 85 ILE A C 1
ATOM 679 O O . ILE A 1 85 ? -7.343 -8.559 16.679 1.00 98.19 85 ILE A O 1
ATOM 683 N N . THR A 1 86 ? -6.819 -7.012 15.143 1.00 97.12 86 THR A N 1
ATOM 684 C CA . THR A 1 86 ? -7.810 -6.043 15.627 1.00 97.12 86 THR A CA 1
ATOM 685 C C . THR A 1 86 ? -9.254 -6.501 15.425 1.00 97.12 86 THR A C 1
ATOM 687 O O . THR A 1 86 ? -10.154 -5.975 16.077 1.00 97.12 86 THR A O 1
ATOM 690 N N . GLY A 1 87 ? -9.504 -7.465 14.536 1.00 96.38 87 GLY A N 1
ATOM 691 C CA . GLY A 1 87 ? -10.810 -8.086 14.323 1.00 96.38 87 GLY A CA 1
ATOM 692 C C . GLY A 1 87 ? -11.121 -9.260 15.258 1.00 96.38 87 GLY A C 1
ATOM 693 O O . GLY A 1 87 ? -12.295 -9.587 15.417 1.00 96.38 87 GLY A O 1
ATOM 694 N N . GLN A 1 88 ? -10.107 -9.895 15.855 1.00 96.38 88 GLN A N 1
ATOM 695 C CA . GLN A 1 88 ? -10.267 -11.064 16.734 1.00 96.38 88 GLN A CA 1
ATOM 696 C C . GLN A 1 88 ? -10.083 -10.723 18.219 1.00 96.38 88 GLN A C 1
ATOM 698 O O . GLN A 1 88 ? -10.770 -11.283 19.073 1.00 96.38 88 GLN A O 1
ATOM 703 N N . VAL A 1 89 ? -9.178 -9.797 18.544 1.00 96.06 89 VAL A N 1
ATOM 704 C CA . VAL A 1 89 ? -8.862 -9.426 19.928 1.00 96.06 89 VAL A CA 1
ATOM 705 C C . VAL A 1 89 ? -9.739 -8.261 20.383 1.00 96.06 89 VAL A C 1
ATOM 707 O O . VAL A 1 89 ? -9.879 -7.252 19.691 1.00 96.06 89 VAL A O 1
ATOM 710 N N . LYS A 1 90 ? -10.329 -8.378 21.579 1.00 93.94 90 LYS A N 1
ATOM 711 C CA . LYS A 1 90 ? -11.140 -7.305 22.171 1.00 93.94 90 LYS A CA 1
ATOM 712 C C . LYS A 1 90 ? -10.256 -6.109 22.536 1.00 93.94 90 LYS A C 1
ATOM 714 O O . LYS A 1 90 ? -9.320 -6.244 23.311 1.00 93.94 90 LYS A O 1
ATOM 719 N N . MET A 1 91 ? -10.611 -4.930 22.032 1.00 95.75 91 MET A N 1
ATOM 720 C CA . MET A 1 91 ? -9.967 -3.648 22.343 1.00 95.75 91 MET A CA 1
ATOM 721 C C . MET A 1 91 ? -10.993 -2.512 22.271 1.00 95.75 91 MET A C 1
ATOM 723 O O . MET A 1 91 ? -12.112 -2.705 21.789 1.00 95.75 91 MET A O 1
ATOM 727 N N . LYS A 1 92 ? -10.646 -1.305 22.738 1.00 96.31 92 LYS A N 1
ATOM 728 C CA . LYS A 1 92 ? -11.571 -0.163 22.653 1.00 96.31 92 LYS A CA 1
ATOM 729 C C . LYS A 1 92 ? -11.815 0.188 21.182 1.00 96.31 92 LYS A C 1
ATOM 731 O O . LYS A 1 92 ? -10.867 0.305 20.408 1.00 96.31 92 LYS A O 1
ATOM 736 N N . GLN A 1 93 ? -13.065 0.478 20.811 1.00 94.94 93 GLN A N 1
ATOM 737 C CA . GLN A 1 93 ? -13.440 0.808 19.423 1.00 94.94 93 GLN A CA 1
ATOM 738 C C . GLN A 1 93 ? -12.595 1.941 18.820 1.00 94.94 93 GLN A C 1
ATOM 740 O O . GLN A 1 93 ? -12.263 1.925 17.633 1.00 94.94 93 GLN A O 1
ATOM 745 N N . ARG A 1 94 ? -12.219 2.929 19.640 1.00 96.38 94 ARG A N 1
ATOM 746 C CA . ARG A 1 94 ? -11.353 4.036 19.218 1.00 96.38 94 ARG A CA 1
ATOM 747 C C . ARG A 1 94 ? -9.924 3.577 18.911 1.00 96.38 94 ARG A C 1
ATOM 749 O O . ARG A 1 94 ? -9.351 4.058 17.943 1.00 96.38 94 ARG A O 1
ATOM 756 N N . GLN A 1 95 ? -9.370 2.642 19.688 1.00 96.94 95 GLN A N 1
ATOM 757 C CA . GLN A 1 95 ? -8.047 2.064 19.417 1.00 96.94 95 GLN A CA 1
ATOM 758 C C . GLN A 1 95 ? -8.076 1.286 18.102 1.00 96.94 95 GLN A C 1
ATOM 760 O O . GLN A 1 95 ? -7.293 1.596 17.211 1.00 96.94 95 GLN A O 1
ATOM 765 N N . GLN A 1 96 ? -9.046 0.379 17.941 1.00 96.81 96 GLN A N 1
ATOM 766 C CA . GLN A 1 96 ? -9.234 -0.391 16.707 1.00 96.81 96 GLN A CA 1
ATOM 767 C C . GLN A 1 96 ? -9.343 0.522 15.479 1.00 96.81 96 GLN A C 1
ATOM 769 O O . GLN A 1 96 ? -8.634 0.330 14.496 1.00 96.81 96 GLN A O 1
ATOM 774 N N . THR A 1 97 ? -10.211 1.537 15.544 1.00 96.44 97 THR A N 1
ATOM 775 C CA . THR A 1 97 ? -10.417 2.481 14.435 1.00 96.44 97 THR A CA 1
ATOM 776 C C . THR A 1 97 ? -9.128 3.217 14.083 1.00 96.44 97 THR A C 1
ATOM 778 O O . THR A 1 97 ? -8.786 3.310 12.908 1.00 96.44 97 THR A O 1
ATOM 781 N N . ASN A 1 98 ? -8.402 3.720 15.084 1.00 97.88 98 ASN A N 1
ATOM 782 C CA . ASN A 1 98 ? -7.191 4.492 14.839 1.00 97.88 98 ASN A CA 1
ATOM 783 C C . ASN A 1 98 ? -6.048 3.624 14.294 1.00 97.88 98 A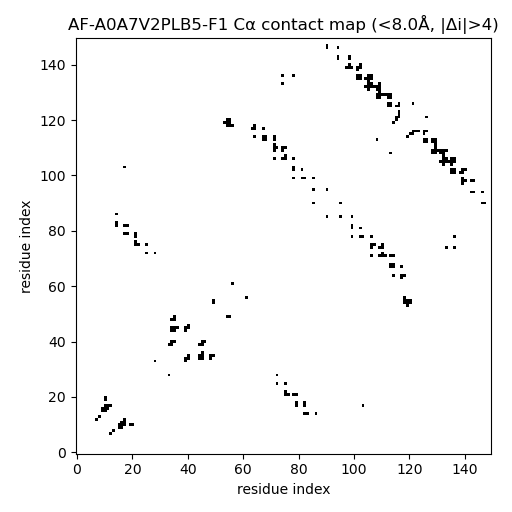SN A C 1
ATOM 785 O O . ASN A 1 98 ? -5.380 4.050 13.357 1.00 97.88 98 ASN A O 1
ATOM 789 N N . ILE A 1 99 ? -5.852 2.416 14.839 1.00 98.44 99 ILE A N 1
ATOM 790 C CA . ILE A 1 99 ? -4.846 1.458 14.354 1.00 98.44 99 ILE A CA 1
ATOM 791 C C . ILE A 1 99 ? -5.144 1.103 12.898 1.00 98.44 99 ILE A C 1
ATOM 793 O O . ILE A 1 99 ? -4.281 1.266 12.039 1.00 98.44 99 ILE A O 1
ATOM 797 N N . ASN A 1 100 ? -6.385 0.695 12.609 1.00 98.25 100 ASN A N 1
ATOM 798 C CA . ASN A 1 100 ? -6.787 0.297 11.263 1.00 98.25 100 ASN A CA 1
ATOM 799 C C . ASN A 1 100 ? -6.677 1.463 10.273 1.00 98.25 100 ASN A C 1
ATOM 801 O O . ASN A 1 100 ? -6.240 1.255 9.147 1.00 98.25 100 ASN A O 1
ATOM 805 N N . ALA A 1 101 ? -7.017 2.690 10.672 1.00 97.81 101 ALA A N 1
ATOM 806 C CA . ALA A 1 101 ? -6.855 3.860 9.813 1.00 97.81 101 ALA A CA 1
ATOM 807 C C . ALA A 1 101 ? -5.375 4.164 9.523 1.00 97.81 101 ALA A C 1
ATOM 809 O O . ALA A 1 101 ? -5.011 4.342 8.361 1.00 97.81 101 ALA A O 1
ATOM 810 N N . ALA A 1 102 ? -4.526 4.183 10.555 1.00 98.50 102 ALA A N 1
ATOM 811 C CA . ALA A 1 102 ? -3.103 4.484 10.417 1.00 98.50 102 ALA A CA 1
ATOM 812 C C . ALA A 1 102 ? -2.382 3.449 9.543 1.00 98.50 102 ALA A C 1
ATOM 814 O O . ALA A 1 102 ? -1.695 3.833 8.598 1.00 98.50 102 ALA A O 1
ATOM 815 N N . ILE A 1 103 ? -2.602 2.151 9.795 1.00 98.69 103 ILE A N 1
ATOM 816 C CA . ILE A 1 103 ? -1.995 1.080 8.995 1.00 98.69 103 ILE A CA 1
ATOM 817 C C . ILE A 1 103 ? -2.507 1.113 7.549 1.00 98.69 103 ILE A C 1
ATOM 819 O O . ILE A 1 103 ? -1.699 0.988 6.634 1.00 98.69 103 ILE A O 1
ATOM 823 N N . THR A 1 104 ? -3.811 1.371 7.329 1.00 98.44 104 THR A N 1
ATOM 824 C CA . THR A 1 104 ? -4.412 1.452 5.981 1.00 98.44 104 THR A CA 1
ATOM 825 C C . THR A 1 104 ? -3.767 2.554 5.155 1.00 98.44 104 THR A C 1
ATOM 827 O O . THR A 1 104 ? -3.326 2.318 4.034 1.00 98.44 104 THR A O 1
ATOM 830 N N . VAL A 1 105 ? -3.711 3.770 5.705 1.00 98.38 105 VAL A N 1
ATOM 831 C CA . VAL A 1 105 ? -3.106 4.909 5.008 1.00 98.38 105 VAL A CA 1
ATOM 832 C C . VAL A 1 105 ? -1.615 4.660 4.804 1.00 98.38 105 VAL A C 1
ATOM 834 O O . VAL A 1 105 ? -1.111 4.876 3.705 1.00 98.38 105 VAL A O 1
ATOM 837 N N . GLY A 1 106 ? -0.926 4.152 5.828 1.00 98.50 106 GLY A N 1
ATOM 838 C CA . GLY A 1 106 ? 0.503 3.877 5.778 1.00 98.50 106 GLY A CA 1
ATOM 839 C C . GLY A 1 106 ? 0.892 2.918 4.658 1.00 98.50 106 GLY A C 1
ATOM 840 O O . GLY A 1 106 ? 1.739 3.267 3.835 1.00 98.50 106 GLY A O 1
ATOM 841 N N . TYR A 1 107 ? 0.251 1.745 4.575 1.00 98.50 107 TYR A N 1
ATOM 842 C CA . TYR A 1 107 ? 0.627 0.753 3.566 1.00 98.50 107 TYR A CA 1
ATOM 843 C C . TYR A 1 107 ? 0.283 1.214 2.146 1.00 98.50 107 TYR A C 1
ATOM 845 O O . TYR A 1 107 ? 1.080 0.982 1.244 1.00 98.50 107 TYR A O 1
ATOM 853 N N . ILE A 1 108 ? -0.855 1.893 1.930 1.00 98.50 108 ILE A N 1
ATOM 854 C CA . ILE A 1 108 ? -1.249 2.375 0.594 1.00 98.50 108 ILE A CA 1
ATOM 855 C C . ILE A 1 108 ? -0.278 3.454 0.108 1.00 98.50 108 ILE A C 1
ATOM 857 O O . ILE A 1 108 ? 0.168 3.415 -1.038 1.00 98.50 108 ILE A O 1
ATOM 861 N N . VAL A 1 109 ? 0.074 4.404 0.981 1.00 98.38 109 VAL A N 1
ATOM 862 C CA . VAL A 1 109 ? 1.047 5.458 0.665 1.00 98.38 109 VAL A CA 1
ATOM 863 C C . VAL A 1 109 ? 2.415 4.837 0.377 1.00 98.38 109 VAL A C 1
ATOM 865 O O . VAL A 1 109 ? 3.011 5.137 -0.656 1.00 98.38 109 VAL A O 1
ATOM 868 N N . ALA A 1 110 ? 2.892 3.928 1.233 1.00 98.06 110 ALA A N 1
ATOM 869 C CA . ALA A 1 110 ? 4.158 3.239 1.006 1.00 98.06 110 ALA A CA 1
ATOM 870 C C . ALA A 1 110 ? 4.146 2.458 -0.320 1.00 98.06 110 ALA A C 1
ATOM 872 O O . ALA A 1 110 ? 5.068 2.578 -1.120 1.00 98.06 110 ALA A O 1
ATOM 873 N N . MET A 1 111 ? 3.077 1.716 -0.599 1.00 98.25 111 MET A N 1
ATOM 874 C CA . MET A 1 111 ? 2.945 0.926 -1.820 1.00 98.25 111 MET A CA 1
ATOM 875 C C . MET A 1 111 ? 3.020 1.792 -3.078 1.00 98.25 111 MET A C 1
ATOM 877 O O . MET A 1 111 ? 3.881 1.578 -3.928 1.00 98.25 111 MET A O 1
ATOM 881 N N . ILE A 1 112 ? 2.164 2.811 -3.182 1.00 97.44 112 ILE A N 1
ATOM 882 C CA . ILE A 1 112 ? 2.076 3.642 -4.389 1.00 97.44 112 ILE A CA 1
ATOM 883 C C . ILE A 1 112 ? 3.385 4.393 -4.626 1.00 97.44 112 ILE A C 1
ATOM 885 O O . ILE A 1 112 ? 3.951 4.329 -5.717 1.00 97.44 112 ILE A O 1
ATOM 889 N N . PHE A 1 113 ? 3.881 5.107 -3.615 1.00 97.81 113 PHE A N 1
ATOM 890 C CA . PHE A 1 113 ? 5.028 5.990 -3.806 1.00 97.81 113 PHE A CA 1
ATOM 891 C C . PHE A 1 113 ? 6.363 5.242 -3.810 1.00 97.81 113 PHE A C 1
ATOM 893 O O . PHE A 1 113 ? 7.289 5.685 -4.487 1.00 97.81 113 PHE A O 1
ATOM 900 N N . GLY A 1 114 ? 6.453 4.088 -3.142 1.00 96.62 114 GLY A N 1
ATOM 901 C CA . GLY A 1 114 ? 7.625 3.217 -3.210 1.00 96.62 114 GLY A CA 1
ATOM 902 C C . GLY A 1 114 ? 7.834 2.655 -4.615 1.00 96.62 114 GLY A C 1
ATOM 903 O O . GLY A 1 114 ? 8.932 2.750 -5.164 1.00 96.62 114 GLY A O 1
ATOM 904 N N . LEU A 1 115 ? 6.762 2.156 -5.238 1.00 96.81 115 LEU A N 1
ATOM 905 C CA . LEU A 1 115 ? 6.797 1.662 -6.616 1.00 96.81 115 LEU A CA 1
ATOM 906 C C . LEU A 1 115 ? 7.023 2.793 -7.617 1.00 96.81 115 LEU A C 1
ATOM 908 O O . LEU A 1 115 ? 7.802 2.638 -8.557 1.00 96.81 115 LEU A O 1
ATOM 912 N N . TRP A 1 116 ? 6.395 3.953 -7.407 1.00 95.81 116 TRP A N 1
ATOM 913 C CA . TRP A 1 116 ? 6.606 5.095 -8.293 1.00 95.81 116 TRP A CA 1
ATOM 914 C C . TRP A 1 116 ? 8.061 5.571 -8.267 1.00 95.81 116 TRP A C 1
ATOM 916 O O . TRP A 1 116 ? 8.671 5.771 -9.316 1.00 95.81 116 TRP A O 1
ATOM 926 N N . PHE A 1 117 ? 8.639 5.704 -7.071 1.00 95.75 117 PHE A N 1
ATOM 927 C CA . PHE A 1 117 ? 10.048 6.046 -6.898 1.00 95.75 117 PHE A CA 1
ATOM 928 C C . PHE A 1 117 ? 10.964 5.043 -7.608 1.00 95.75 117 PHE A C 1
ATOM 930 O O . PHE A 1 117 ? 11.837 5.452 -8.370 1.00 95.75 117 PHE A O 1
ATOM 937 N N . ALA A 1 118 ? 10.730 3.747 -7.394 1.00 95.38 118 ALA A N 1
ATOM 938 C CA . ALA A 1 118 ? 11.594 2.686 -7.891 1.00 95.38 118 ALA A CA 1
ATOM 939 C C . ALA A 1 118 ? 11.535 2.504 -9.419 1.00 95.38 118 ALA A C 1
ATOM 941 O O . ALA A 1 118 ? 12.543 2.160 -10.026 1.00 95.38 118 ALA A O 1
ATOM 942 N N . TYR A 1 119 ? 10.377 2.711 -10.055 1.00 95.56 119 TYR A N 1
ATOM 943 C CA . TYR A 1 119 ? 10.178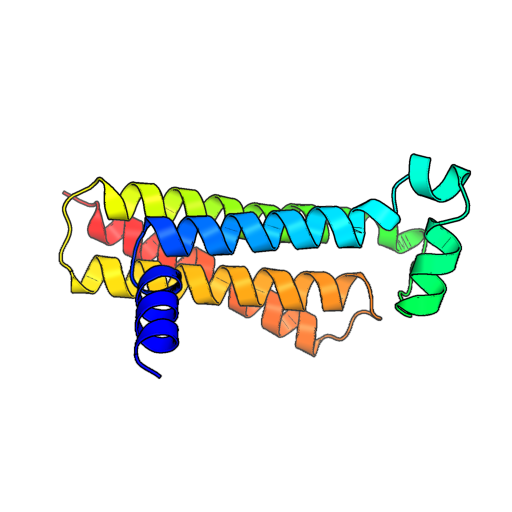 2.355 -11.468 1.00 95.56 119 TYR A CA 1
ATOM 944 C C . TYR A 1 119 ? 10.044 3.554 -12.426 1.00 95.56 119 TYR A C 1
ATOM 946 O O . TYR A 1 119 ? 10.090 3.354 -13.642 1.00 95.56 119 TYR A O 1
ATOM 954 N N . PHE A 1 120 ? 9.905 4.790 -11.923 1.00 94.56 120 PHE A N 1
ATOM 955 C CA . PHE A 1 120 ? 9.598 5.980 -12.739 1.00 94.56 120 PHE A CA 1
ATOM 956 C C . PHE A 1 120 ? 10.521 7.185 -12.468 1.00 94.56 120 PHE A C 1
ATOM 958 O O . PHE A 1 120 ? 10.077 8.334 -12.485 1.00 94.56 120 PHE A O 1
ATOM 965 N N . GLY A 1 121 ? 11.815 6.938 -12.243 1.00 83.94 121 GLY A N 1
ATOM 966 C CA . GLY A 1 121 ? 12.839 7.992 -12.286 1.00 83.94 121 GLY A CA 1
ATOM 967 C C . GLY A 1 121 ? 13.215 8.617 -10.940 1.00 83.94 121 GLY A C 1
ATOM 968 O O . GLY A 1 121 ? 13.509 9.809 -10.890 1.00 83.94 121 GLY A O 1
ATOM 969 N N . HIS A 1 122 ? 13.198 7.837 -9.852 1.00 88.50 122 HIS A N 1
ATOM 970 C CA . HIS A 1 122 ? 13.843 8.170 -8.571 1.00 88.50 122 HIS A CA 1
ATOM 971 C C . HIS A 1 122 ? 13.511 9.557 -7.990 1.00 88.50 122 HIS A C 1
ATOM 973 O O . HIS A 1 122 ? 14.344 10.206 -7.358 1.00 88.50 122 HIS A O 1
ATOM 979 N N . ASN A 1 123 ? 12.272 10.029 -8.158 1.00 92.56 123 ASN A N 1
ATOM 980 C CA . ASN A 1 123 ? 11.863 11.319 -7.609 1.00 92.56 123 ASN A CA 1
ATOM 981 C C . ASN A 1 123 ? 11.887 11.298 -6.066 1.00 92.56 123 ASN A C 1
ATOM 983 O O . ASN A 1 123 ? 11.107 10.585 -5.427 1.00 92.56 123 ASN A O 1
ATOM 987 N N . TYR A 1 124 ? 12.742 12.130 -5.467 1.00 92.81 124 TYR A N 1
ATOM 988 C CA . TYR A 1 124 ? 12.925 12.220 -4.014 1.00 92.81 124 TYR A CA 1
ATOM 989 C C . TYR A 1 124 ? 11.645 12.544 -3.233 1.00 92.81 124 TYR A C 1
ATOM 991 O O . TYR A 1 124 ? 11.514 12.117 -2.089 1.00 92.81 124 TYR A O 1
ATOM 999 N N . ILE A 1 125 ? 10.677 13.246 -3.831 1.00 96.50 125 ILE A N 1
ATOM 1000 C CA . ILE A 1 125 ? 9.382 13.511 -3.188 1.00 96.50 125 ILE A CA 1
ATOM 1001 C C . ILE A 1 125 ? 8.612 12.200 -3.002 1.00 96.50 125 ILE A C 1
ATOM 1003 O O . ILE A 1 125 ? 8.072 11.953 -1.925 1.00 96.50 125 ILE A O 1
ATOM 1007 N N . PHE A 1 126 ? 8.598 11.327 -4.013 1.00 96.38 126 PHE A N 1
ATOM 1008 C CA . PHE A 1 126 ? 7.962 10.011 -3.902 1.00 96.38 126 PHE A CA 1
ATOM 1009 C C . PHE A 1 126 ? 8.700 9.120 -2.904 1.00 96.38 126 PHE A C 1
ATOM 1011 O O . PHE A 1 126 ? 8.057 8.437 -2.113 1.00 96.38 126 PHE A O 1
ATOM 1018 N N . HIS A 1 127 ? 10.029 9.205 -2.842 1.00 95.62 127 HIS A N 1
ATOM 1019 C CA . HIS A 1 127 ? 10.784 8.529 -1.788 1.00 95.62 127 HIS A CA 1
ATOM 1020 C C . HIS A 1 127 ? 10.406 9.027 -0.382 1.00 95.62 127 HIS A C 1
ATOM 1022 O O . HIS A 1 127 ? 10.177 8.232 0.526 1.00 95.62 127 HIS A O 1
ATOM 1028 N N . GLY A 1 128 ? 10.275 10.344 -0.199 1.00 97.25 128 GLY A N 1
ATOM 1029 C CA . GLY A 1 128 ? 9.840 10.932 1.069 1.00 97.25 128 GLY A CA 1
ATOM 1030 C C . GLY A 1 128 ? 8.436 10.479 1.476 1.00 97.25 128 GLY A C 1
ATOM 1031 O O . GLY A 1 128 ? 8.208 10.129 2.633 1.00 97.25 128 GLY A O 1
ATOM 1032 N N . LEU A 1 129 ? 7.503 10.414 0.520 1.00 98.00 129 LEU A N 1
ATOM 1033 C CA . LEU A 1 129 ? 6.156 9.889 0.756 1.00 98.00 129 LEU A CA 1
ATOM 1034 C C . LEU A 1 129 ? 6.169 8.393 1.089 1.00 98.00 129 LEU A C 1
ATOM 1036 O O . LEU A 1 129 ? 5.429 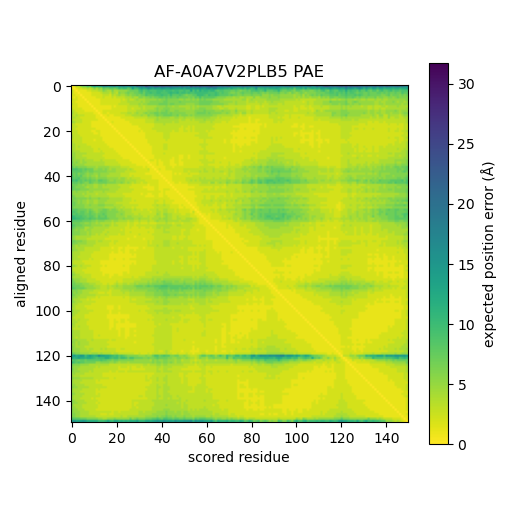7.969 1.974 1.00 98.00 129 LEU A O 1
ATOM 1040 N N . PHE A 1 130 ? 7.039 7.608 0.453 1.00 97.06 130 PHE A N 1
ATOM 1041 C CA . PHE A 1 130 ? 7.252 6.206 0.803 1.00 97.06 130 PHE A CA 1
ATOM 1042 C C . PHE A 1 130 ? 7.685 6.046 2.269 1.00 97.06 130 PHE A C 1
ATOM 1044 O O . PHE A 1 130 ? 7.029 5.322 3.021 1.00 97.06 130 PHE A O 1
ATOM 1051 N N . ILE A 1 131 ? 8.715 6.784 2.701 1.00 97.31 131 ILE A N 1
ATOM 1052 C CA . ILE A 1 131 ? 9.201 6.770 4.092 1.00 97.31 131 ILE A CA 1
ATOM 1053 C C . ILE A 1 131 ? 8.104 7.221 5.062 1.00 97.31 131 ILE A C 1
ATOM 1055 O O . ILE A 1 131 ? 7.924 6.623 6.127 1.00 97.31 131 ILE A O 1
ATOM 1059 N N . PHE A 1 132 ? 7.339 8.254 4.706 1.00 98.38 132 PHE A N 1
ATOM 1060 C CA . PHE A 1 132 ? 6.204 8.700 5.510 1.00 98.38 132 PHE A CA 1
ATOM 1061 C C . PHE A 1 132 ? 5.155 7.588 5.672 1.00 98.38 132 PHE A C 1
ATOM 1063 O O . PHE A 1 132 ? 4.712 7.319 6.789 1.00 98.38 132 PHE A O 1
ATOM 1070 N N . GLY A 1 133 ? 4.815 6.882 4.589 1.00 98.31 133 GLY A N 1
ATOM 1071 C CA . GLY A 1 133 ? 3.929 5.718 4.629 1.00 98.31 133 GLY A CA 1
ATOM 1072 C C . GLY A 1 133 ? 4.449 4.616 5.557 1.00 98.31 133 GLY A C 1
ATOM 1073 O O . GLY A 1 133 ? 3.717 4.148 6.429 1.00 98.31 133 GLY A O 1
ATOM 1074 N N . GLN A 1 134 ? 5.733 4.260 5.450 1.00 97.75 134 GLN A N 1
ATOM 1075 C CA . GLN A 1 134 ? 6.370 3.293 6.354 1.00 97.75 134 GLN A CA 1
ATOM 1076 C C . GLN A 1 134 ? 6.359 3.757 7.817 1.00 97.75 134 GLN A C 1
ATOM 1078 O O . GLN A 1 134 ? 6.130 2.955 8.722 1.00 97.75 134 GLN A O 1
ATOM 1083 N N . SER A 1 135 ? 6.540 5.055 8.061 1.00 98.44 135 SER A N 1
ATOM 1084 C CA . SER A 1 135 ? 6.485 5.628 9.410 1.00 98.44 135 SER A CA 1
ATOM 1085 C C . SER A 1 135 ? 5.087 5.493 10.022 1.00 98.44 135 SER A C 1
ATOM 1087 O O . SER A 1 135 ? 4.962 5.187 11.207 1.00 98.44 135 SER A O 1
ATOM 1089 N N . LEU A 1 136 ? 4.026 5.648 9.219 1.00 98.62 136 LEU A N 1
ATOM 1090 C CA . LEU A 1 136 ? 2.649 5.393 9.657 1.00 98.62 136 LEU A CA 1
ATOM 1091 C C . LEU A 1 136 ? 2.398 3.910 9.955 1.00 98.62 136 LEU A C 1
ATOM 1093 O O . LEU A 1 136 ? 1.739 3.602 10.947 1.00 98.62 136 LEU A O 1
ATOM 1097 N N . VAL A 1 137 ? 2.937 3.001 9.133 1.00 98.56 137 VAL A N 1
ATOM 1098 C CA . VAL A 1 137 ? 2.866 1.550 9.382 1.00 98.56 137 VAL A CA 1
ATOM 1099 C C . VAL A 1 137 ? 3.522 1.205 10.719 1.00 98.56 137 VAL A C 1
ATOM 1101 O O . VAL A 1 137 ? 2.908 0.553 11.563 1.00 98.56 137 VAL A O 1
ATOM 1104 N N . PHE A 1 138 ? 4.735 1.710 10.951 1.00 98.38 138 PHE A N 1
ATOM 1105 C CA . PHE A 1 138 ? 5.448 1.528 12.212 1.00 98.38 138 PHE A CA 1
ATOM 1106 C C . PHE A 1 138 ? 4.662 2.098 13.401 1.00 98.38 138 PHE A C 1
ATOM 1108 O O . PHE A 1 138 ? 4.478 1.423 14.415 1.00 98.38 138 PHE A O 1
ATOM 1115 N N . PHE A 1 139 ? 4.135 3.317 13.265 1.00 98.69 139 PHE A N 1
ATOM 1116 C CA . PHE A 1 139 ? 3.337 3.955 14.308 1.00 98.69 139 PHE A CA 1
ATOM 1117 C C . PHE A 1 139 ? 2.066 3.162 14.641 1.00 98.69 139 PHE A C 1
ATOM 1119 O O . PHE A 1 139 ? 1.743 2.988 15.816 1.00 98.69 139 PHE A O 1
ATOM 1126 N N . ALA A 1 140 ? 1.376 2.611 13.639 1.00 98.69 140 ALA A N 1
ATOM 1127 C CA . ALA A 1 140 ? 0.235 1.727 13.864 1.00 98.69 140 ALA A CA 1
ATOM 1128 C C . ALA A 1 140 ? 0.629 0.465 14.653 1.00 98.69 140 ALA A C 1
ATOM 1130 O O . ALA A 1 140 ? -0.129 0.033 15.522 1.00 98.69 140 ALA A O 1
ATOM 1131 N N . GLY A 1 141 ? 1.829 -0.076 14.418 1.00 98.38 141 GLY A N 1
ATOM 1132 C CA . GLY A 1 141 ? 2.403 -1.167 15.211 1.00 98.38 141 GLY A CA 1
ATOM 1133 C C . GLY A 1 141 ? 2.613 -0.793 16.682 1.00 98.38 141 GLY A C 1
ATOM 1134 O O . GLY A 1 141 ? 2.218 -1.547 17.569 1.00 98.38 141 GLY A O 1
ATOM 1135 N N . VAL A 1 142 ? 3.140 0.404 16.963 1.00 98.50 142 VAL A N 1
ATOM 1136 C CA . VAL A 1 142 ? 3.272 0.922 18.340 1.00 98.50 142 VAL A CA 1
ATOM 1137 C C . VAL A 1 142 ? 1.901 1.069 19.007 1.00 98.50 142 VAL A C 1
ATOM 1139 O O . VAL A 1 142 ? 1.714 0.656 20.153 1.00 98.50 142 VAL A O 1
ATOM 1142 N N . MET A 1 143 ? 0.916 1.611 18.287 1.00 98.50 143 MET A N 1
ATOM 1143 C CA . MET A 1 143 ? -0.458 1.726 18.783 1.00 98.50 143 MET A CA 1
ATOM 1144 C C . MET A 1 143 ? -1.083 0.361 19.085 1.00 98.50 143 MET A C 1
ATOM 1146 O O . MET A 1 143 ? -1.782 0.221 20.089 1.00 98.50 143 MET A O 1
ATOM 1150 N N . LEU A 1 144 ? -0.839 -0.635 18.228 1.00 98.38 144 LEU A N 1
ATOM 1151 C CA . LEU A 1 144 ? -1.305 -2.002 18.425 1.00 98.38 144 LEU A CA 1
ATOM 1152 C C . LEU A 1 144 ? -0.659 -2.629 19.661 1.00 98.38 144 LEU A C 1
ATOM 1154 O O . LEU A 1 144 ? -1.379 -3.145 20.509 1.00 98.38 144 LEU A O 1
ATOM 1158 N N . ALA A 1 145 ? 0.663 -2.523 19.807 1.00 98.06 145 ALA A N 1
ATOM 1159 C CA . ALA A 1 145 ? 1.380 -3.030 20.975 1.00 98.06 145 ALA A CA 1
ATOM 1160 C C . ALA A 1 145 ? 0.836 -2.425 22.280 1.00 98.06 145 ALA A C 1
ATOM 1162 O O . ALA A 1 145 ? 0.538 -3.154 23.222 1.00 98.06 145 ALA A O 1
ATOM 1163 N N . ALA A 1 146 ? 0.606 -1.108 22.308 1.00 97.62 146 ALA A N 1
ATOM 1164 C CA . ALA A 1 146 ? 0.009 -0.432 23.457 1.00 97.62 146 ALA A CA 1
ATOM 1165 C C . ALA A 1 146 ? -1.446 -0.862 23.729 1.00 97.62 146 ALA A C 1
ATOM 1167 O O . ALA A 1 146 ? -1.876 -0.883 24.878 1.00 97.62 146 ALA A O 1
ATOM 1168 N N . ALA A 1 147 ? -2.224 -1.191 22.692 1.00 97.06 147 ALA A N 1
ATOM 1169 C CA . ALA A 1 147 ? -3.602 -1.660 22.846 1.00 97.06 147 ALA A CA 1
ATOM 1170 C C . ALA A 1 147 ? -3.702 -3.119 23.322 1.00 97.06 147 ALA A C 1
ATOM 1172 O O . ALA A 1 147 ? -4.723 -3.486 23.899 1.00 97.06 147 ALA A O 1
ATOM 1173 N N . LEU A 1 148 ? -2.673 -3.930 23.062 1.00 96.25 148 LEU A N 1
ATOM 1174 C CA . LEU A 1 148 ? -2.580 -5.332 23.478 1.00 96.25 148 LEU A CA 1
ATOM 1175 C C . LEU A 1 148 ? -1.886 -5.518 24.834 1.00 96.25 148 LEU A C 1
ATOM 1177 O O . LEU A 1 148 ? -1.895 -6.627 25.364 1.00 96.25 148 LEU A O 1
ATOM 1181 N N . TRP A 1 149 ? -1.270 -4.465 25.373 1.00 94.25 149 TRP A N 1
ATOM 1182 C CA . TRP A 1 149 ? -0.582 -4.521 26.656 1.00 94.25 149 TRP A CA 1
ATOM 1183 C C . TRP A 1 149 ? -1.579 -4.776 27.807 1.00 94.25 149 TRP A C 1
ATOM 1185 O O . TRP A 1 149 ? -2.590 -4.067 27.872 1.00 94.25 149 TRP A O 1
ATOM 1195 N N . PRO A 1 150 ? -1.322 -5.774 28.677 1.00 83.44 150 PRO A N 1
ATOM 1196 C CA . PRO A 1 150 ? -2.231 -6.187 29.748 1.00 83.44 150 PRO A CA 1
ATOM 1197 C C . PRO A 1 150 ? -2.379 -5.158 30.878 1.00 83.44 150 PRO A C 1
ATOM 1199 O O . PRO A 1 150 ? -1.403 -4.431 31.178 1.00 83.44 150 PRO A O 1
#

Nearest PDB structures (foldseek):
  4nqi-assembly1_B  TM=2.585E-01  e=4.692E+00  Dictyostelium discoideum